Protein AF-G5D9P8-F1 (afdb_monomer_lite)

Radius of gyration: 8.56 Å; chains: 1; bounding box: 19×13×19 Å

Sequence (31 aa):
GAEELFARKFNTLFAQGNYADAAKVAASAPK

pLDDT: mean 91.97, std 6.29, range [73.44, 97.25]

Secondary structure (DSSP, 8-state):
-HHHHHHHHHHHHHHTT-HHHHHHHHHTS--

Organism: NCBI:txid137762

Foldseek 3Di:
DQQVVLVVVLVVCVVVVNNVVSVVSVVPRDD

Structure (mmCIF, N/CA/C/O backbone):
data_AF-G5D9P8-F1
#
_entry.id   AF-G5D9P8-F1
#
loop_
_atom_site.group_PDB
_atom_site.id
_atom_site.type_symbol
_atom_site.label_atom_id
_atom_site.label_alt_id
_atom_site.label_comp_id
_atom_site.label_asym_id
_atom_site.label_entity_id
_atom_site.label_seq_id
_atom_site.p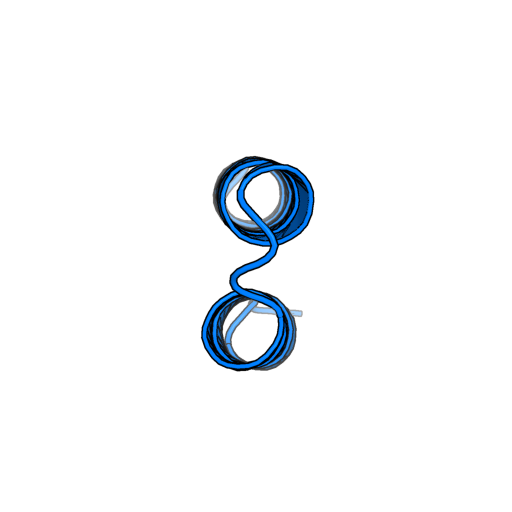dbx_PDB_ins_code
_atom_site.Cartn_x
_atom_site.Cartn_y
_atom_site.Cartn_z
_atom_site.occupancy
_atom_site.B_iso_or_equiv
_atom_site.auth_seq_id
_atom_site.auth_comp_id
_atom_site.auth_asym_id
_atom_site.auth_atom_id
_atom_site.pdbx_PDB_model_num
ATOM 1 N N . GLY A 1 1 ? 12.159 6.155 -10.592 1.00 73.44 1 GLY A N 1
ATOM 2 C CA . GLY A 1 1 ? 11.809 5.177 -11.652 1.00 73.44 1 GLY A CA 1
ATOM 3 C C . GLY A 1 1 ? 10.349 4.775 -11.532 1.00 73.44 1 GLY A C 1
ATOM 4 O O . GLY A 1 1 ? 9.708 5.196 -10.575 1.00 73.44 1 GLY A O 1
ATOM 5 N N . ALA A 1 2 ? 9.806 3.987 -12.467 1.00 79.56 2 ALA A N 1
ATOM 6 C CA . ALA A 1 2 ? 8.417 3.513 -12.375 1.00 79.56 2 ALA A CA 1
ATOM 7 C C . ALA A 1 2 ? 8.154 2.757 -11.056 1.00 79.56 2 ALA A C 1
ATOM 9 O O . ALA A 1 2 ? 7.114 2.957 -10.438 1.00 79.56 2 ALA A O 1
ATOM 10 N N . GLU A 1 3 ? 9.135 1.999 -10.561 1.00 84.19 3 GLU A N 1
ATOM 11 C CA . GLU A 1 3 ? 9.094 1.280 -9.276 1.00 84.19 3 GLU A CA 1
ATOM 12 C C . GLU A 1 3 ? 8.771 2.195 -8.081 1.00 84.19 3 GLU A C 1
ATOM 14 O O . GLU A 1 3 ? 7.947 1.861 -7.232 1.00 84.19 3 GLU A O 1
ATOM 19 N N . GLU A 1 4 ? 9.346 3.399 -8.046 1.00 88.94 4 GLU A N 1
ATOM 20 C CA . GLU A 1 4 ? 9.130 4.367 -6.963 1.00 88.94 4 GLU A CA 1
ATOM 21 C C . GLU A 1 4 ? 7.713 4.961 -6.990 1.00 88.94 4 GLU A C 1
ATOM 23 O O . GLU A 1 4 ? 7.119 5.241 -5.947 1.00 88.94 4 GLU A O 1
ATOM 28 N N . LEU A 1 5 ? 7.121 5.083 -8.182 1.00 91.19 5 LEU A N 1
ATOM 29 C CA . LEU A 1 5 ? 5.722 5.480 -8.358 1.00 91.19 5 LEU A CA 1
ATOM 30 C C . LEU A 1 5 ? 4.763 4.420 -7.797 1.00 91.19 5 LEU A C 1
ATOM 32 O O . LEU A 1 5 ? 3.817 4.769 -7.084 1.00 91.19 5 LEU A O 1
ATOM 36 N N . PHE A 1 6 ? 5.020 3.136 -8.066 1.00 93.50 6 PHE A N 1
ATOM 37 C CA . PHE A 1 6 ? 4.225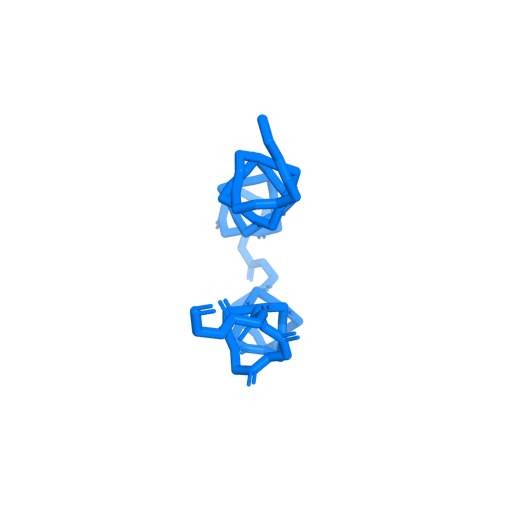 2.037 -7.509 1.00 93.50 6 PHE A CA 1
ATOM 38 C C . PHE A 1 6 ? 4.408 1.924 -5.994 1.00 93.50 6 PHE A C 1
ATOM 40 O O . PHE A 1 6 ? 3.412 1.834 -5.274 1.00 93.50 6 PHE A O 1
ATOM 47 N N . ALA A 1 7 ? 5.641 2.030 -5.494 1.00 93.25 7 ALA A N 1
ATOM 48 C CA . ALA A 1 7 ? 5.933 2.007 -4.063 1.00 93.25 7 ALA A CA 1
ATOM 49 C C . ALA A 1 7 ? 5.249 3.164 -3.317 1.00 93.25 7 ALA A C 1
ATOM 51 O O . ALA A 1 7 ? 4.625 2.954 -2.274 1.00 93.25 7 ALA A O 1
ATOM 52 N N . ARG A 1 8 ? 5.289 4.385 -3.864 1.00 94.81 8 ARG A N 1
ATOM 53 C CA . ARG A 1 8 ? 4.606 5.547 -3.276 1.00 94.81 8 ARG A CA 1
ATOM 54 C C . ARG A 1 8 ? 3.090 5.362 -3.248 1.00 94.81 8 ARG A C 1
ATOM 56 O O . ARG A 1 8 ? 2.446 5.678 -2.244 1.00 94.81 8 ARG A O 1
ATOM 63 N N . LYS A 1 9 ? 2.511 4.843 -4.334 1.00 94.38 9 LYS A N 1
ATOM 64 C CA . LYS A 1 9 ? 1.065 4.608 -4.438 1.00 94.38 9 LYS A CA 1
ATOM 65 C C . LYS A 1 9 ? 0.605 3.483 -3.508 1.00 94.38 9 LYS A C 1
ATOM 67 O O . LYS A 1 9 ? -0.406 3.652 -2.831 1.00 94.38 9 LYS A O 1
ATOM 72 N N . PHE A 1 10 ? 1.372 2.397 -3.409 1.00 96.25 10 PHE A N 1
ATOM 73 C CA . PHE A 1 10 ? 1.158 1.336 -2.426 1.00 96.25 10 PHE A CA 1
ATOM 74 C C . PHE A 1 10 ? 1.138 1.905 -1.007 1.00 96.25 10 PHE A C 1
ATOM 76 O O . PHE A 1 10 ? 0.138 1.751 -0.316 1.00 96.25 10 PHE A O 1
ATOM 83 N N . ASN A 1 11 ? 2.194 2.622 -0.602 1.00 95.88 11 ASN A N 1
ATOM 84 C CA . ASN A 1 11 ? 2.302 3.186 0.748 1.00 95.88 11 ASN A CA 1
ATOM 85 C C . ASN A 1 11 ? 1.133 4.122 1.071 1.00 95.88 11 ASN A C 1
ATOM 87 O O . ASN A 1 11 ? 0.582 4.075 2.165 1.00 95.88 11 ASN A O 1
ATOM 91 N N . THR A 1 12 ? 0.712 4.930 0.097 1.00 96.81 12 THR A N 1
ATOM 92 C CA . THR A 1 12 ? -0.431 5.839 0.246 1.00 96.81 12 THR A CA 1
ATOM 93 C C . THR A 1 12 ? -1.738 5.079 0.491 1.00 96.81 12 THR A C 1
ATOM 95 O O . THR A 1 12 ? -2.481 5.420 1.409 1.00 96.81 12 THR A O 1
ATOM 98 N N . LEU A 1 13 ? -2.017 4.042 -0.305 1.00 96.56 13 LEU A N 1
ATOM 99 C CA . LEU A 1 13 ? -3.223 3.217 -0.164 1.00 96.56 13 LEU A CA 1
ATOM 100 C C . LEU A 1 13 ? -3.193 2.391 1.126 1.00 96.56 13 LEU A C 1
ATOM 102 O O . LEU A 1 13 ? -4.204 2.275 1.813 1.00 96.56 13 LEU A O 1
ATOM 106 N N . PHE A 1 14 ? -2.023 1.864 1.480 1.00 96.19 14 PHE A N 1
ATOM 107 C CA . PHE A 1 14 ? -1.820 1.063 2.680 1.00 96.19 14 PHE A CA 1
ATOM 108 C C . PHE A 1 14 ? -2.009 1.894 3.955 1.00 96.19 14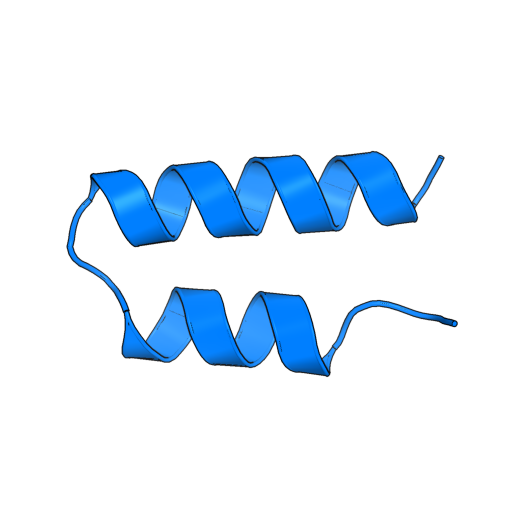 PHE A C 1
ATOM 110 O O . PHE A 1 14 ? -2.701 1.461 4.873 1.00 96.19 14 PHE A O 1
ATOM 117 N N . ALA A 1 15 ? -1.474 3.120 3.988 1.00 97.25 15 ALA A N 1
ATOM 118 C CA . ALA A 1 15 ? -1.656 4.054 5.100 1.00 97.25 15 ALA A CA 1
ATOM 119 C C . ALA A 1 15 ? -3.118 4.503 5.278 1.00 97.25 15 ALA A C 1
ATOM 121 O O . ALA A 1 15 ? -3.539 4.787 6.395 1.00 97.25 15 ALA A O 1
ATOM 122 N N . GLN A 1 16 ? -3.908 4.526 4.201 1.00 96.56 16 GLN A N 1
ATOM 123 C CA . GLN A 1 16 ? -5.349 4.808 4.249 1.00 96.56 16 GLN A CA 1
ATOM 124 C C . GLN A 1 16 ? -6.194 3.599 4.686 1.00 96.56 16 GLN A C 1
ATOM 126 O O . GLN A 1 16 ? -7.417 3.696 4.739 1.00 96.56 16 GLN A O 1
ATOM 131 N N . GLY A 1 17 ? -5.570 2.451 4.971 1.00 96.44 17 GLY A N 1
ATOM 132 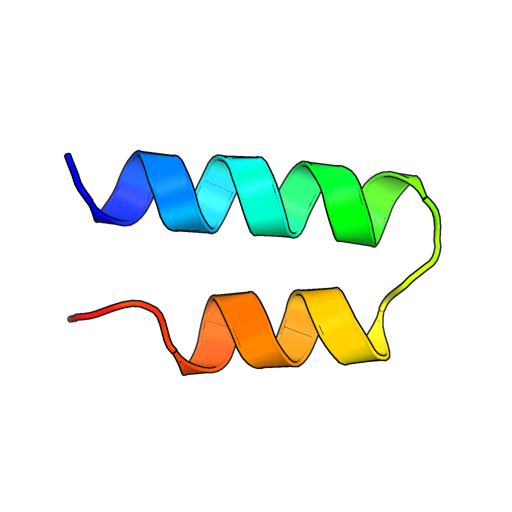C CA . GLY A 1 17 ? -6.271 1.206 5.291 1.00 96.44 17 GLY A CA 1
ATOM 133 C C . GLY A 1 17 ? -6.890 0.517 4.073 1.00 96.44 17 GLY A C 1
ATOM 134 O O . GLY A 1 17 ? -7.629 -0.455 4.216 1.00 96.44 17 GLY A O 1
ATOM 135 N N . ASN A 1 18 ? -6.588 0.988 2.859 1.00 96.94 18 ASN A N 1
ATOM 136 C CA . ASN A 1 18 ? -7.167 0.466 1.629 1.00 96.94 18 ASN A CA 1
ATOM 137 C C . ASN A 1 18 ? -6.311 -0.678 1.058 1.00 96.94 18 ASN A C 1
ATOM 139 O O . ASN A 1 18 ? -5.687 -0.581 -0.005 1.00 96.94 18 ASN A O 1
ATOM 143 N N . TYR A 1 19 ? -6.239 -1.772 1.818 1.00 95.06 19 TYR A N 1
ATOM 144 C CA . TYR A 1 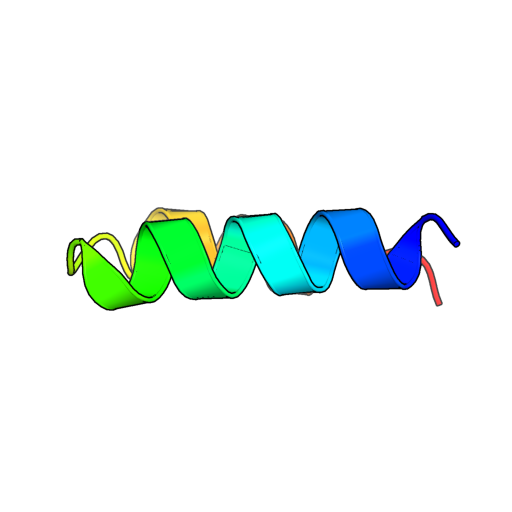19 ? -5.296 -2.871 1.584 1.00 95.06 19 TYR A CA 1
ATOM 145 C C . TYR A 1 19 ? -5.536 -3.619 0.268 1.00 95.06 19 TYR A C 1
ATOM 147 O O . TYR A 1 19 ? -4.579 -4.030 -0.388 1.00 95.06 19 TYR A O 1
ATOM 155 N N . ALA A 1 20 ? -6.797 -3.768 -0.147 1.00 96.56 20 ALA A N 1
ATOM 156 C CA . ALA A 1 20 ? -7.146 -4.465 -1.383 1.00 96.56 20 ALA A CA 1
ATOM 157 C C . ALA A 1 20 ? -6.594 -3.741 -2.621 1.00 96.56 20 ALA A C 1
ATOM 159 O O . ALA A 1 20 ? -6.043 -4.373 -3.523 1.00 96.56 20 ALA A O 1
ATOM 160 N N . ASP A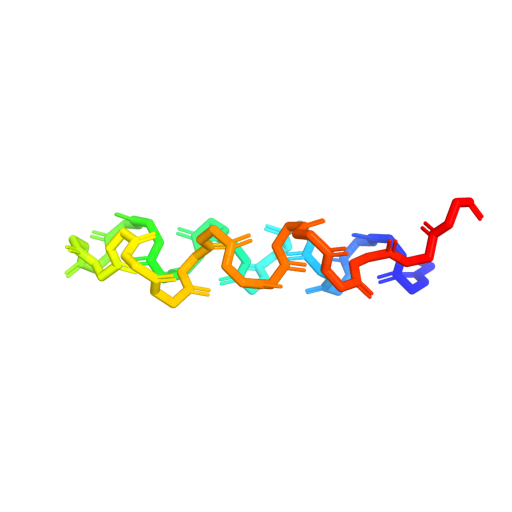 1 21 ? -6.691 -2.412 -2.655 1.00 94.75 21 ASP A N 1
ATOM 161 C CA . ASP A 1 21 ? -6.145 -1.624 -3.758 1.00 94.75 21 ASP A CA 1
ATOM 162 C C . ASP A 1 21 ? -4.626 -1.477 -3.662 1.00 94.75 21 ASP A C 1
ATOM 164 O O . ASP A 1 21 ? -3.949 -1.513 -4.691 1.00 94.75 21 ASP A O 1
ATOM 168 N N . ALA A 1 22 ? -4.066 -1.394 -2.449 1.00 95.69 22 ALA A N 1
ATOM 169 C CA . ALA A 1 22 ? -2.618 -1.429 -2.255 1.00 95.69 22 ALA A CA 1
ATOM 170 C C . ALA A 1 22 ? -2.015 -2.716 -2.853 1.00 95.69 22 ALA A C 1
ATOM 172 O O . ALA A 1 22 ? -1.067 -2.649 -3.637 1.00 95.69 22 ALA A O 1
ATOM 173 N N . ALA A 1 23 ? -2.618 -3.876 -2.578 1.00 95.44 23 ALA A N 1
ATOM 174 C CA . ALA A 1 23 ? -2.174 -5.159 -3.120 1.00 95.44 23 ALA A CA 1
ATOM 175 C C . ALA A 1 23 ? -2.199 -5.195 -4.659 1.00 95.44 23 ALA A C 1
ATOM 177 O O . ALA A 1 23 ? -1.242 -5.659 -5.278 1.00 95.44 23 ALA A O 1
ATOM 178 N N . LYS A 1 24 ? -3.244 -4.646 -5.294 1.00 95.12 24 LYS A N 1
ATOM 179 C CA . LYS A 1 24 ? -3.315 -4.550 -6.765 1.00 95.12 24 LYS A CA 1
ATOM 180 C C . LYS A 1 24 ? -2.186 -3.702 -7.343 1.00 95.12 24 LYS A C 1
ATOM 182 O O . LYS A 1 24 ? -1.625 -4.059 -8.378 1.00 95.12 24 LYS A O 1
ATOM 187 N N . VAL A 1 25 ? -1.855 -2.586 -6.692 1.00 93.12 25 VAL A N 1
ATOM 188 C CA . VAL A 1 25 ? -0.759 -1.706 -7.122 1.00 93.12 25 VAL A CA 1
ATOM 189 C C . VAL A 1 25 ? 0.578 -2.431 -7.022 1.00 93.12 25 VAL A C 1
ATOM 191 O O . VAL A 1 25 ? 1.342 -2.392 -7.980 1.00 93.12 25 VAL A O 1
ATOM 194 N N . ALA A 1 26 ? 0.831 -3.141 -5.921 1.00 90.94 26 ALA A N 1
ATOM 195 C CA . ALA A 1 26 ? 2.043 -3.943 -5.770 1.00 90.94 26 ALA A CA 1
ATOM 196 C C . ALA A 1 26 ? 2.138 -5.061 -6.828 1.00 90.94 26 ALA A C 1
ATOM 198 O O . ALA A 1 26 ? 3.195 -5.254 -7.417 1.00 90.94 26 ALA A O 1
ATOM 199 N N . ALA A 1 27 ? 1.030 -5.747 -7.125 1.00 93.56 27 ALA A N 1
ATOM 200 C CA . ALA A 1 27 ? 0.986 -6.813 -8.131 1.00 93.56 27 ALA A CA 1
ATOM 201 C C . ALA A 1 27 ? 1.131 -6.310 -9.580 1.00 93.56 27 ALA A C 1
ATOM 203 O O . ALA A 1 27 ? 1.556 -7.063 -10.452 1.00 93.56 27 ALA A O 1
ATOM 204 N N . SER A 1 28 ? 0.769 -5.051 -9.839 1.00 90.56 28 SER A N 1
ATOM 205 C CA . SER A 1 28 ? 0.879 -4.421 -11.163 1.00 90.56 28 SER A CA 1
ATOM 206 C C . SER A 1 28 ? 2.224 -3.729 -11.386 1.00 90.56 28 SER A C 1
ATOM 208 O O . SER A 1 28 ? 2.446 -3.173 -12.463 1.00 90.56 28 SER A O 1
ATOM 210 N N . ALA A 1 29 ? 3.096 -3.705 -10.374 1.00 90.75 29 ALA A N 1
ATOM 211 C CA . ALA A 1 29 ? 4.410 -3.104 -10.505 1.00 90.75 29 ALA A CA 1
ATOM 212 C C . ALA A 1 29 ? 5.248 -3.914 -11.517 1.00 90.75 29 ALA A C 1
ATOM 214 O O . ALA A 1 29 ? 5.313 -5.143 -11.409 1.00 90.75 29 ALA A O 1
ATOM 215 N N . PRO A 1 30 ? 5.862 -3.259 -12.519 1.00 81.94 30 PRO A N 1
ATOM 216 C CA . PRO A 1 30 ? 6.763 -3.927 -13.449 1.00 81.94 30 PRO A CA 1
ATOM 217 C C . PRO A 1 30 ? 7.994 -4.462 -12.702 1.00 81.94 30 PRO A C 1
ATOM 219 O O . PRO A 1 30 ? 8.398 -3.886 -11.693 1.00 81.94 30 PRO A O 1
ATOM 222 N N . LYS A 1 31 ? 8.547 -5.577 -13.195 1.00 75.56 31 LYS A N 1
ATOM 223 C CA . LYS A 1 31 ? 9.793 -6.166 -12.682 1.00 75.56 31 LYS A CA 1
ATOM 224 C C . LYS A 1 31 ? 11.002 -5.294 -12.979 1.00 75.56 31 LYS A C 1
ATOM 226 O O . LYS A 1 31 ? 11.017 -4.691 -14.076 1.00 75.56 31 LYS A O 1
#

InterPro domains:
  IPR012331 Clathrin, heavy chain, linker [G3DSA:1.25.40.30] (1-31)
  IPR016024 Armadillo-type fold [SSF48371] (1-31)